Protein AF-E3MVI8-F1 (afdb_monomer_lite)

Secondary structure (DSSP, 8-state):
--------PPPHHHHHTTEETTEE--TTTTTTTTT----HHHHHHHHHIIIIIHHHHHHHHHHHHHHHHHHHTSGGG--TT--

Foldseek 3Di:
DDDCPPPPDFDPVCVVVQHGPNHGDDCVVSDPVPPDVDDPVNVVVVCCCVVPVVVVVVVVVVVVVVVVVVVCPDPVNPDPVSD

Structure (mmCIF, N/CA/C/O backbone):
data_AF-E3MVI8-F1
#
_entry.id   AF-E3MVI8-F1
#
loop_
_atom_site.group_PDB
_atom_site.id
_atom_site.type_symbol
_atom_site.label_atom_id
_atom_site.label_alt_id
_atom_site.label_comp_id
_atom_site.label_asym_id
_atom_site.label_entity_id
_atom_site.label_seq_id
_atom_site.pdbx_PDB_ins_code
_atom_site.Cartn_x
_atom_site.Cartn_y
_atom_site.Cartn_z
_atom_site.occupancy
_atom_site.B_iso_or_equiv
_atom_site.auth_seq_id
_atom_site.auth_comp_id
_atom_site.auth_asym_id
_atom_site.auth_atom_id
_atom_site.pdbx_PDB_model_num
ATOM 1 N N . MET A 1 1 ? -25.216 40.560 7.709 1.00 37.59 1 MET A N 1
ATOM 2 C CA . MET A 1 1 ? -24.723 39.179 7.540 1.00 37.59 1 MET A CA 1
ATOM 3 C C . MET A 1 1 ? -24.009 38.831 8.824 1.00 37.59 1 MET A C 1
ATOM 5 O O . MET A 1 1 ? -22.905 39.302 9.058 1.00 37.59 1 MET A O 1
ATOM 9 N N . GLU A 1 2 ? -24.758 38.200 9.719 1.00 39.94 2 GLU A N 1
ATOM 10 C CA . GLU A 1 2 ? -24.397 37.969 11.115 1.00 39.94 2 GLU A CA 1
ATOM 11 C C . GLU A 1 2 ? -23.330 36.878 11.236 1.00 39.94 2 GLU A C 1
ATOM 13 O O . GLU A 1 2 ? -23.197 36.014 10.370 1.00 39.94 2 GLU A O 1
ATOM 18 N N . GLY A 1 3 ? -22.522 37.008 12.287 1.00 34.34 3 GLY A N 1
ATOM 19 C CA . GLY A 1 3 ? -21.263 36.313 12.500 1.00 34.34 3 GLY A CA 1
ATOM 20 C C . GLY A 1 3 ? -21.352 34.792 12.426 1.00 34.34 3 GLY A C 1
ATOM 21 O O . GLY A 1 3 ? -22.190 34.159 13.065 1.00 34.34 3 GLY A O 1
ATOM 22 N N . LEU A 1 4 ? -20.399 34.217 11.695 1.00 43.72 4 LEU A N 1
ATOM 23 C CA . LEU A 1 4 ? -20.025 32.808 11.730 1.00 43.72 4 LEU A CA 1
ATOM 24 C C . LEU A 1 4 ? -19.463 32.455 13.120 1.00 43.72 4 LEU A C 1
ATOM 26 O O . LEU A 1 4 ? -18.253 32.374 13.314 1.00 43.72 4 LEU A O 1
ATOM 30 N N . ASN A 1 5 ? -20.348 32.229 14.091 1.00 41.16 5 ASN A N 1
ATOM 31 C CA . ASN A 1 5 ? -20.042 31.426 15.276 1.00 41.16 5 ASN A CA 1
ATOM 32 C C . ASN A 1 5 ? -19.992 29.958 14.829 1.00 41.16 5 ASN A C 1
ATOM 34 O O . ASN A 1 5 ? -20.964 29.211 14.934 1.00 41.16 5 ASN A O 1
ATOM 38 N N . MET A 1 6 ? -18.868 29.566 14.229 1.00 46.97 6 MET A N 1
ATOM 39 C CA . MET A 1 6 ? -18.664 28.229 13.674 1.00 46.97 6 MET A CA 1
ATOM 40 C C . MET A 1 6 ? -18.254 27.235 14.767 1.00 46.97 6 MET A C 1
ATOM 42 O O . MET A 1 6 ? -17.157 26.688 14.766 1.00 46.97 6 MET A O 1
ATOM 46 N N . SER A 1 7 ? -19.163 27.025 15.712 1.00 52.16 7 SER A N 1
ATOM 47 C CA . SER A 1 7 ? -19.132 25.936 16.694 1.00 52.16 7 SER A CA 1
ATOM 48 C C . SER A 1 7 ? -20.554 25.588 17.145 1.00 52.16 7 SER A C 1
ATOM 50 O O . SER A 1 7 ? -20.825 25.358 18.320 1.00 52.16 7 SER A O 1
ATOM 52 N N . LEU A 1 8 ? -21.497 25.558 16.196 1.00 58.00 8 LEU A N 1
ATOM 53 C CA . LEU A 1 8 ? -22.823 24.998 16.435 1.00 58.00 8 LEU A CA 1
ATOM 54 C C . LEU A 1 8 ? -22.710 23.468 16.343 1.00 58.00 8 LEU A C 1
ATOM 56 O O . LEU A 1 8 ? -22.851 22.879 15.271 1.00 58.00 8 LEU A O 1
ATOM 60 N N . GLU A 1 9 ? -22.371 22.829 17.464 1.00 63.62 9 GLU A N 1
ATOM 61 C CA . GLU A 1 9 ? -22.349 21.369 17.560 1.00 63.62 9 GLU A CA 1
ATOM 62 C C . GLU A 1 9 ? -23.717 20.788 17.169 1.00 63.62 9 GLU A C 1
ATOM 64 O O . GLU A 1 9 ? -24.776 21.315 17.519 1.00 63.62 9 GLU A O 1
ATOM 69 N N . CYS A 1 10 ? -23.706 19.698 16.403 1.00 66.75 10 CYS A N 1
ATOM 70 C CA . CYS A 1 10 ? -24.931 18.993 16.040 1.00 66.75 10 CYS A CA 1
ATOM 71 C C . CYS A 1 10 ? -25.509 18.283 17.257 1.00 66.75 10 CYS A C 1
ATOM 73 O O . CYS A 1 10 ? -24.781 17.661 18.030 1.00 66.75 10 CYS A O 1
ATOM 75 N N . THR A 1 11 ? -26.834 18.291 17.388 1.00 70.94 11 THR A N 1
ATOM 76 C CA . THR A 1 11 ? -27.502 17.459 18.390 1.00 70.94 11 THR A CA 1
ATOM 77 C C . THR A 1 11 ? -27.259 15.973 18.105 1.00 70.94 11 THR A C 1
ATOM 79 O O . THR A 1 11 ? -27.185 15.544 16.949 1.00 70.94 11 THR A O 1
ATOM 82 N N . ARG A 1 12 ? -27.152 15.169 19.172 1.00 68.19 12 ARG A N 1
ATOM 83 C CA . ARG A 1 12 ? -26.879 13.718 19.108 1.00 68.19 12 ARG A CA 1
ATOM 84 C C . ARG A 1 12 ? -27.852 12.957 18.190 1.00 68.19 12 ARG A C 1
ATOM 86 O O . ARG A 1 12 ? -27.445 12.020 17.513 1.00 68.19 12 ARG A O 1
ATOM 93 N N . GLU A 1 13 ? -29.107 13.397 18.139 1.00 68.75 13 GLU A N 1
ATOM 94 C CA . GLU A 1 13 ? -30.176 12.827 17.304 1.00 68.75 13 GLU A CA 1
ATOM 95 C C . GLU A 1 13 ? -29.981 13.111 15.805 1.00 68.75 13 GLU A C 1
ATOM 97 O O . GLU A 1 13 ? -30.135 12.229 14.966 1.00 68.75 13 GLU A O 1
ATOM 102 N N . SER A 1 14 ? -29.541 14.322 15.460 1.00 68.75 14 SER A N 1
ATOM 103 C CA . SER A 1 14 ? -29.210 14.687 14.076 1.00 68.75 14 SER A CA 1
ATOM 104 C C . SER A 1 14 ? -28.016 13.867 13.566 1.00 68.75 14 SER A C 1
ATOM 106 O O . SER A 1 14 ? -28.012 13.356 12.446 1.00 68.75 14 SER A O 1
ATOM 108 N N . ARG A 1 15 ? -27.008 13.675 14.430 1.00 67.19 15 ARG A N 1
ATOM 109 C CA . ARG A 1 15 ? -25.804 12.888 14.123 1.00 67.19 15 ARG A CA 1
ATOM 110 C C . ARG A 1 15 ? -26.122 11.412 13.867 1.00 67.19 15 ARG A C 1
ATOM 112 O O . ARG A 1 15 ? -25.566 10.846 12.928 1.00 67.19 15 ARG A O 1
ATOM 119 N N . SER A 1 16 ? -27.010 10.794 14.651 1.00 64.69 16 SER A N 1
ATOM 120 C CA . SER A 1 16 ? -27.390 9.386 14.447 1.00 64.69 16 SER A CA 1
ATOM 121 C C . SER A 1 16 ? -28.196 9.171 13.164 1.00 64.69 16 SER A C 1
ATOM 123 O O . SER A 1 16 ? -28.053 8.131 12.527 1.00 64.69 16 SER A O 1
ATOM 125 N N . ASN A 1 17 ? -28.979 10.169 12.746 1.00 70.06 17 ASN A N 1
ATOM 126 C CA . ASN A 1 17 ? -29.756 10.125 11.509 1.00 70.06 17 ASN A CA 1
ATOM 127 C C . ASN A 1 17 ? -28.917 10.435 10.246 1.00 70.06 17 ASN A C 1
ATOM 129 O O . ASN A 1 17 ? -29.440 10.449 9.136 1.00 70.06 17 ASN A O 1
ATOM 133 N N . GLY A 1 18 ? -27.611 10.703 10.399 1.00 67.50 18 GLY A N 1
ATOM 134 C CA . GLY A 1 18 ? -26.687 10.959 9.287 1.00 67.50 18 GLY A CA 1
ATOM 135 C C . GLY A 1 18 ? -26.840 12.333 8.624 1.00 67.50 18 GLY A C 1
ATOM 136 O O . GLY A 1 18 ? -26.207 12.593 7.597 1.00 67.50 18 GLY A O 1
ATOM 137 N N . THR A 1 1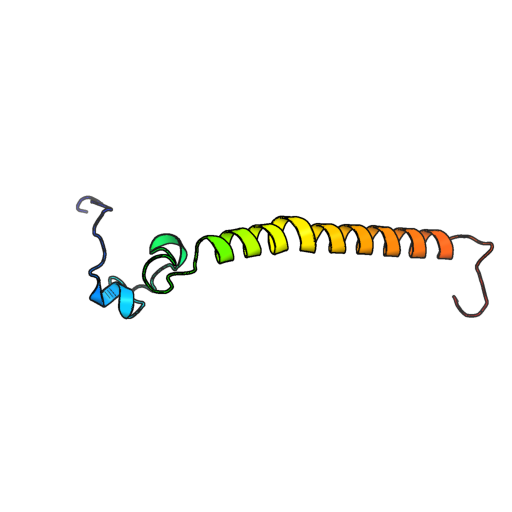9 ? -27.635 13.233 9.207 1.00 69.75 19 THR A N 1
ATOM 138 C CA . THR A 1 19 ? -27.907 14.570 8.662 1.00 69.75 19 THR A CA 1
ATOM 139 C C . THR A 1 19 ? -27.785 15.636 9.741 1.00 69.75 19 THR A C 1
ATOM 141 O O . THR A 1 19 ? -28.460 15.548 10.761 1.00 69.75 19 THR A O 1
ATOM 144 N N . CYS A 1 20 ? -27.002 16.688 9.511 1.00 70.50 20 CYS A N 1
ATOM 145 C CA . CYS A 1 20 ? -26.955 17.839 10.405 1.00 70.50 20 CYS A CA 1
ATOM 146 C C . CYS A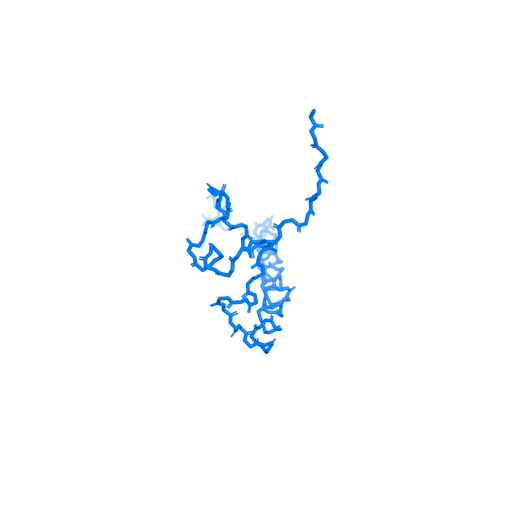 1 20 ? -27.298 19.124 9.656 1.00 70.50 20 CYS A C 1
ATOM 148 O O . CYS A 1 20 ? -26.734 19.393 8.600 1.00 70.50 20 CYS A O 1
ATOM 150 N N . TYR A 1 21 ? -28.265 19.888 10.174 1.00 72.44 21 TYR A N 1
ATOM 151 C CA . TYR A 1 21 ? -28.810 21.081 9.509 1.00 72.44 21 TYR A CA 1
ATOM 152 C C . TYR A 1 21 ? -29.201 20.834 8.035 1.00 72.44 21 TYR A C 1
ATOM 154 O O . TYR A 1 21 ? -29.014 21.693 7.179 1.00 72.44 21 TYR A O 1
ATOM 162 N N . GLY A 1 22 ? -29.719 19.637 7.723 1.00 69.06 22 GLY A N 1
ATOM 163 C CA . GLY A 1 22 ? -30.121 19.248 6.363 1.00 69.06 22 GLY A CA 1
ATOM 164 C C . GLY A 1 22 ? -28.970 18.878 5.417 1.00 69.06 22 GLY A C 1
ATOM 165 O O . GLY A 1 22 ? -29.217 18.598 4.248 1.00 69.06 22 GLY A O 1
ATOM 166 N N . LEU A 1 23 ? -27.728 18.846 5.906 1.00 67.12 23 LEU A N 1
ATOM 167 C CA . LEU A 1 23 ? -26.538 18.447 5.155 1.00 67.12 23 LEU A CA 1
ATOM 168 C C . LEU A 1 23 ? -26.083 17.047 5.585 1.00 67.12 23 LEU A C 1
ATOM 170 O O . LEU A 1 23 ? -26.213 16.675 6.754 1.00 67.12 23 LEU A O 1
ATOM 174 N N . ALA A 1 24 ? -25.533 16.272 4.646 1.00 65.06 24 ALA A N 1
ATOM 175 C CA . ALA A 1 24 ? -24.955 14.966 4.948 1.00 65.06 24 ALA A CA 1
ATOM 176 C C . ALA A 1 24 ? -23.791 15.124 5.935 1.00 65.06 24 ALA A C 1
ATOM 178 O O . ALA A 1 24 ? -22.885 15.936 5.733 1.00 65.06 24 ALA A O 1
ATOM 179 N N . VAL A 1 25 ? -23.824 14.346 7.013 1.00 68.19 25 VAL A N 1
ATOM 180 C CA . VAL A 1 25 ? -22.789 14.368 8.045 1.00 68.19 25 VAL A CA 1
ATOM 181 C C . VAL A 1 25 ? -21.474 13.872 7.441 1.00 68.19 25 VAL A C 1
ATOM 183 O O . VAL A 1 25 ? -21.373 12.733 6.986 1.00 68.19 25 VAL A O 1
ATOM 186 N N . CYS A 1 26 ? -20.445 14.725 7.437 1.00 62.25 26 CYS A N 1
ATOM 187 C CA . CYS A 1 26 ? -19.104 14.313 7.037 1.00 62.25 26 CYS A CA 1
ATOM 188 C C . CYS A 1 26 ? -18.561 13.325 8.076 1.00 62.25 26 CYS A C 1
ATOM 190 O O . CYS A 1 26 ? -18.261 13.718 9.204 1.00 62.25 26 CYS A O 1
ATOM 192 N N . GLY A 1 27 ? -18.413 12.053 7.691 1.00 57.53 27 GLY A N 1
ATOM 193 C CA . GLY A 1 27 ? -17.899 10.994 8.571 1.00 57.53 27 GLY A CA 1
ATOM 194 C C . GLY A 1 27 ? -16.484 11.256 9.101 1.00 57.53 27 GLY A C 1
ATOM 195 O O . GLY A 1 27 ? -16.103 10.696 10.119 1.00 57.53 27 GLY A O 1
ATOM 196 N N . PHE A 1 28 ? -15.730 12.149 8.450 1.00 55.72 28 PHE A N 1
ATOM 197 C CA . PHE A 1 28 ? -14.416 12.600 8.912 1.00 55.72 28 PHE A CA 1
ATOM 198 C C . PHE A 1 28 ? -14.505 13.715 9.970 1.00 55.72 28 PHE A C 1
ATOM 200 O O . PHE A 1 28 ? -13.681 13.770 10.873 1.00 55.72 28 PHE A O 1
ATOM 207 N N . CYS A 1 29 ? -15.506 14.600 9.881 1.00 56.69 29 CYS A N 1
ATOM 208 C CA . CYS A 1 29 ? -15.692 15.723 10.813 1.00 56.69 29 CYS A CA 1
ATOM 209 C C . CYS A 1 29 ? -16.493 15.336 12.061 1.00 56.69 29 CYS A C 1
ATOM 211 O O . CYS A 1 29 ? -16.271 15.888 13.131 1.00 56.69 29 CYS A O 1
ATOM 213 N N . TYR A 1 30 ? -17.425 14.394 11.922 1.00 56.59 30 TYR A N 1
ATOM 214 C CA . TYR A 1 30 ? -18.243 13.864 13.015 1.00 56.59 30 TYR A CA 1
ATOM 215 C C . TYR A 1 30 ? -17.782 12.493 13.443 1.00 56.59 30 TYR A C 1
ATOM 217 O O . TYR A 1 30 ? -18.622 11.686 13.826 1.00 56.59 30 TYR A O 1
ATOM 225 N N . ASP A 1 31 ? -16.476 12.273 13.357 1.00 50.69 31 ASP A N 1
ATOM 226 C CA . ASP A 1 31 ? -15.729 11.197 13.974 1.00 50.69 31 ASP A CA 1
ATOM 227 C C . ASP A 1 31 ? -16.441 9.834 13.954 1.00 50.69 31 ASP A C 1
ATOM 229 O O . ASP A 1 31 ? -17.410 9.571 14.681 1.00 50.69 31 ASP A O 1
ATOM 233 N N . PHE A 1 32 ? -15.879 8.923 13.166 1.00 48.41 32 PHE A N 1
ATOM 234 C CA . PHE A 1 32 ? -16.109 7.485 13.271 1.00 48.41 32 PHE A CA 1
ATOM 235 C C . PHE A 1 32 ? -16.131 6.959 14.731 1.00 48.41 32 PHE A C 1
ATOM 237 O O . PHE A 1 32 ? -16.664 5.875 14.946 1.00 48.41 32 PHE A O 1
ATOM 244 N N . ALA A 1 33 ? -15.650 7.714 15.729 1.00 46.09 33 ALA A N 1
ATOM 245 C CA . ALA A 1 33 ? -15.719 7.434 17.161 1.00 46.09 33 ALA A CA 1
ATOM 246 C C . ALA A 1 33 ? -17.113 7.187 17.770 1.00 46.09 33 ALA A C 1
ATOM 248 O O . ALA A 1 33 ? -17.182 6.429 18.736 1.00 46.09 33 ALA A O 1
ATOM 249 N N . GLU A 1 34 ? -18.215 7.786 17.292 1.00 46.94 34 GLU A N 1
ATOM 250 C CA . GLU A 1 34 ? -19.477 7.720 18.070 1.00 46.94 34 GLU A CA 1
ATOM 251 C C . GLU A 1 34 ? -20.493 6.673 17.585 1.00 46.94 34 GLU A C 1
ATOM 253 O O . GLU A 1 34 ? -21.275 6.161 18.382 1.00 46.94 34 GLU A O 1
ATOM 258 N N . THR A 1 35 ? -20.480 6.293 16.303 1.00 46.88 35 THR A N 1
ATOM 259 C CA . THR A 1 35 ? -21.401 5.260 15.775 1.00 46.88 35 THR A CA 1
ATOM 260 C C . THR A 1 35 ? -20.728 3.913 15.537 1.00 46.88 35 THR A C 1
ATOM 262 O O . THR A 1 35 ? -21.409 2.898 15.387 1.00 46.88 35 THR A O 1
ATOM 265 N N . ARG A 1 36 ? -19.392 3.867 15.555 1.00 49.25 36 ARG A N 1
ATOM 266 C CA . ARG A 1 36 ? -18.621 2.632 15.455 1.00 49.25 36 ARG A CA 1
ATOM 267 C C . ARG A 1 36 ? -17.464 2.726 16.441 1.00 49.25 36 ARG A C 1
ATOM 269 O O . ARG A 1 36 ? -16.402 3.221 16.098 1.00 49.25 36 ARG A O 1
ATOM 276 N N . GLN A 1 37 ? -17.656 2.236 17.667 1.00 50.38 37 GLN A N 1
ATOM 277 C CA . GLN A 1 37 ? -16.536 1.974 18.575 1.00 50.38 37 GLN A CA 1
ATOM 278 C C . GLN A 1 37 ? -15.658 0.877 17.960 1.00 50.38 37 GLN A C 1
ATOM 280 O O . GLN A 1 37 ? -15.786 -0.307 18.268 1.00 50.38 37 GLN A O 1
ATOM 285 N N . VAL A 1 38 ? -14.811 1.253 17.007 1.00 56.53 38 VAL A N 1
ATOM 286 C CA . VAL A 1 38 ? -13.783 0.372 16.479 1.00 56.53 38 VAL A CA 1
ATOM 287 C C . VAL A 1 38 ? -12.718 0.303 17.566 1.00 56.53 38 VAL A C 1
ATOM 289 O O . VAL A 1 38 ? -12.234 1.332 18.031 1.00 56.53 38 VAL A O 1
ATOM 292 N N . SER A 1 39 ? -12.412 -0.904 18.043 1.00 67.12 39 SER A N 1
ATOM 293 C CA . SER A 1 39 ? -11.363 -1.086 19.049 1.00 67.12 39 SER A CA 1
ATOM 294 C C . SER A 1 39 ? -10.061 -0.453 18.547 1.00 67.12 39 SER A C 1
ATOM 296 O O . SER A 1 39 ? -9.719 -0.632 17.377 1.00 67.12 39 SER A O 1
ATOM 298 N N . LYS A 1 40 ? -9.320 0.249 19.415 1.00 73.12 40 LYS A N 1
ATOM 299 C CA . LYS A 1 40 ? -8.019 0.859 19.067 1.00 73.12 40 LYS A CA 1
ATOM 300 C C . LYS A 1 40 ? -7.050 -0.151 18.440 1.00 73.12 40 LYS A C 1
ATOM 302 O O . LYS A 1 40 ? -6.296 0.189 17.535 1.00 73.12 40 LYS A O 1
ATOM 307 N N . GLU A 1 41 ? -7.153 -1.412 18.851 1.00 77.81 41 GLU A N 1
ATOM 308 C CA . GLU A 1 41 ? -6.406 -2.536 18.278 1.00 77.81 41 GLU A CA 1
ATOM 309 C C . GLU A 1 41 ? -6.700 -2.744 16.785 1.00 77.81 41 GLU A C 1
ATOM 311 O O . GLU A 1 41 ? -5.806 -3.033 15.992 1.00 77.81 41 GLU A O 1
ATOM 316 N N . TYR A 1 42 ? -7.959 -2.569 16.378 1.00 77.62 42 TYR A N 1
ATOM 317 C CA . TYR A 1 42 ? -8.381 -2.727 14.990 1.00 77.62 42 TYR A CA 1
ATOM 318 C C . TYR A 1 42 ? -7.890 -1.567 14.124 1.00 77.62 42 TYR A C 1
ATOM 320 O O . TYR A 1 42 ? -7.449 -1.784 12.999 1.00 77.62 42 TYR A O 1
ATOM 328 N N . GLU A 1 43 ? -7.935 -0.340 14.644 1.00 82.56 43 GLU A N 1
ATOM 329 C CA . GLU A 1 43 ? -7.393 0.833 13.954 1.00 82.56 43 GLU A CA 1
ATOM 330 C C . GLU A 1 43 ? -5.886 0.681 13.716 1.00 82.56 43 GLU A C 1
ATOM 332 O O . GLU A 1 43 ? -5.411 0.838 12.589 1.00 82.56 43 GLU A O 1
ATOM 337 N N . GLN A 1 44 ? -5.148 0.273 14.751 1.00 84.88 44 GLN A N 1
ATOM 338 C CA . GLN A 1 44 ? -3.713 0.030 14.661 1.00 84.88 44 GLN A CA 1
ATOM 339 C C . GLN A 1 44 ? -3.385 -1.095 13.673 1.00 84.88 44 GLN A C 1
ATOM 341 O O . GLN A 1 44 ? -2.483 -0.947 12.846 1.00 84.88 44 GLN A O 1
ATOM 346 N N . PHE A 1 45 ? -4.135 -2.199 13.702 1.00 87.06 45 PHE A N 1
ATOM 347 C CA . PHE A 1 45 ? -3.954 -3.288 12.745 1.00 87.06 45 PHE A CA 1
ATOM 348 C C . PHE A 1 45 ? -4.176 -2.814 11.304 1.00 87.06 45 PHE A C 1
ATOM 350 O O . PHE A 1 45 ? -3.364 -3.091 10.421 1.00 87.06 45 PHE A O 1
ATOM 357 N N . ASN A 1 46 ? -5.242 -2.051 11.065 1.00 88.19 46 ASN A N 1
ATOM 358 C CA . ASN A 1 46 ? -5.581 -1.584 9.727 1.00 88.19 46 ASN A CA 1
ATOM 359 C C . ASN A 1 46 ? -4.539 -0.5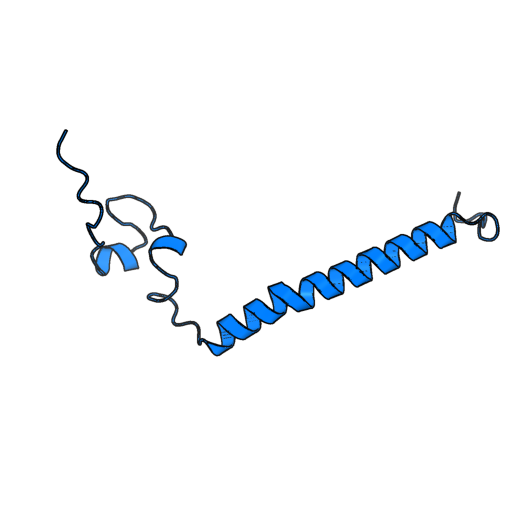91 9.189 1.00 88.19 46 ASN A C 1
ATOM 361 O O . ASN A 1 46 ? -4.172 -0.658 8.017 1.00 88.19 46 ASN A O 1
ATOM 365 N N . LEU A 1 47 ? -3.998 0.276 10.052 1.00 89.00 47 LEU A N 1
ATOM 366 C CA . LEU A 1 47 ? -2.892 1.171 9.709 1.00 89.00 47 LEU A CA 1
ATOM 367 C C . LEU A 1 47 ? -1.627 0.402 9.314 1.00 89.00 47 LEU A C 1
ATOM 369 O O . LEU A 1 47 ? -0.982 0.766 8.335 1.00 89.00 47 LEU A O 1
ATOM 373 N N . VAL A 1 48 ? -1.287 -0.680 10.017 1.00 92.06 48 VAL A N 1
ATOM 374 C CA . VAL A 1 48 ? -0.129 -1.520 9.663 1.00 92.06 48 VAL A CA 1
ATOM 375 C C . VAL A 1 48 ? -0.357 -2.240 8.332 1.00 92.06 48 VAL A C 1
ATOM 377 O O . VAL A 1 48 ? 0.531 -2.274 7.479 1.00 92.06 48 VAL A O 1
ATOM 380 N N . VAL A 1 49 ? -1.551 -2.790 8.112 1.00 92.38 49 VAL A N 1
ATOM 381 C CA . VAL A 1 49 ? -1.869 -3.496 6.864 1.00 92.38 49 VAL A CA 1
ATOM 382 C C . VAL A 1 49 ? -1.836 -2.542 5.671 1.00 92.38 49 VAL A C 1
ATOM 384 O O . VAL A 1 49 ? -1.177 -2.826 4.670 1.00 92.38 49 VAL A O 1
ATOM 387 N N . ILE A 1 50 ? -2.509 -1.398 5.783 1.00 93.38 50 ILE A N 1
ATOM 388 C CA . ILE A 1 50 ? -2.634 -0.437 4.685 1.00 93.38 50 ILE A CA 1
ATOM 389 C C . ILE A 1 50 ? -1.337 0.346 4.479 1.00 93.38 50 ILE A C 1
ATOM 391 O O . ILE A 1 50 ? -0.943 0.590 3.343 1.00 93.38 50 ILE A O 1
ATOM 395 N N . GLY A 1 51 ? -0.661 0.727 5.561 1.00 90.12 51 GLY A N 1
ATOM 396 C CA . GLY A 1 51 ? 0.538 1.557 5.513 1.00 90.12 51 GLY A CA 1
ATOM 397 C C . GLY A 1 51 ? 1.826 0.792 5.222 1.00 90.12 51 GLY A C 1
ATOM 398 O O . GLY A 1 51 ? 2.763 1.389 4.699 1.00 90.12 51 GLY A O 1
ATOM 399 N N . LEU A 1 52 ? 1.899 -0.506 5.541 1.00 91.88 52 LEU A N 1
ATOM 400 C CA . LEU A 1 52 ? 3.147 -1.269 5.445 1.00 91.88 52 LEU A CA 1
ATOM 401 C C . LEU A 1 52 ? 3.019 -2.528 4.586 1.00 91.88 52 LEU A C 1
ATOM 403 O O . LEU A 1 52 ? 3.789 -2.691 3.640 1.00 91.88 52 LEU A O 1
ATOM 407 N N . MET A 1 53 ? 2.035 -3.391 4.852 1.00 94.19 53 MET A N 1
ATOM 408 C CA . MET A 1 53 ? 1.912 -4.662 4.121 1.00 94.19 53 MET A CA 1
ATOM 409 C C . MET A 1 53 ? 1.535 -4.460 2.650 1.00 94.19 53 MET A C 1
ATOM 411 O O . MET A 1 53 ? 2.201 -5.003 1.767 1.00 94.19 53 MET A O 1
ATOM 415 N N . LEU A 1 54 ? 0.496 -3.666 2.367 1.00 94.81 54 LEU A N 1
ATOM 416 C CA . LEU A 1 54 ? 0.041 -3.428 0.992 1.00 94.81 54 LEU A CA 1
ATOM 417 C C . LEU A 1 54 ? 1.119 -2.751 0.120 1.00 94.81 54 LEU A C 1
ATOM 419 O O . LEU A 1 54 ? 1.382 -3.257 -0.975 1.00 94.81 54 LEU A O 1
ATOM 423 N N . PRO A 1 55 ? 1.806 -1.682 0.575 1.00 93.81 55 PRO A N 1
ATOM 424 C CA . PRO A 1 55 ? 2.893 -1.077 -0.189 1.00 93.81 55 PRO A CA 1
ATOM 425 C C . PRO A 1 55 ? 4.063 -2.031 -0.406 1.00 93.81 55 PRO A C 1
ATOM 427 O O . PRO A 1 55 ? 4.628 -2.057 -1.494 1.00 93.81 55 PRO A O 1
ATOM 430 N N . PHE A 1 56 ? 4.408 -2.853 0.590 1.00 96.56 56 PHE A N 1
ATOM 431 C CA . PHE A 1 56 ? 5.496 -3.820 0.462 1.00 96.56 56 PHE A CA 1
ATOM 432 C C . PHE A 1 56 ? 5.213 -4.867 -0.623 1.00 96.56 56 PHE A C 1
ATOM 434 O O . PHE A 1 56 ? 6.058 -5.108 -1.486 1.00 96.56 56 PHE A O 1
ATOM 441 N N . ILE A 1 57 ? 4.001 -5.431 -0.636 1.00 96.12 57 ILE A N 1
ATOM 442 C CA . ILE A 1 57 ? 3.560 -6.360 -1.687 1.00 96.12 57 ILE A CA 1
ATOM 443 C C . ILE A 1 57 ? 3.582 -5.663 -3.055 1.00 96.12 57 ILE A C 1
ATOM 445 O O . ILE A 1 57 ? 4.070 -6.235 -4.031 1.00 96.12 57 ILE A O 1
ATOM 449 N N . GLY A 1 58 ? 3.119 -4.411 -3.122 1.00 95.50 58 GLY A N 1
ATOM 450 C CA . GLY A 1 58 ? 3.177 -3.595 -4.335 1.00 95.50 58 GLY A CA 1
ATOM 451 C C . GLY A 1 58 ? 4.604 -3.396 -4.857 1.00 95.50 58 GLY A C 1
ATOM 452 O O . GLY A 1 58 ? 4.858 -3.599 -6.044 1.00 95.50 58 GLY A O 1
ATOM 453 N N . CYS A 1 59 ? 5.556 -3.074 -3.978 1.00 96.62 59 CYS A N 1
ATOM 454 C CA . CYS A 1 59 ? 6.970 -2.923 -4.325 1.00 96.62 59 CYS A CA 1
ATOM 455 C C . CYS A 1 59 ? 7.568 -4.221 -4.872 1.00 96.62 59 CYS A C 1
ATOM 457 O O . CYS A 1 59 ? 8.230 -4.199 -5.909 1.00 96.62 59 CYS A O 1
ATOM 459 N N . LEU A 1 60 ? 7.311 -5.358 -4.219 1.00 96.50 60 LEU A N 1
ATOM 460 C CA . LEU A 1 60 ? 7.772 -6.660 -4.705 1.00 96.50 60 LEU A CA 1
ATOM 461 C C . LEU A 1 60 ? 7.173 -6.999 -6.075 1.00 96.50 60 LEU A C 1
ATOM 463 O O . LEU A 1 60 ? 7.891 -7.477 -6.952 1.00 96.50 60 LEU A O 1
ATOM 467 N N . GLY A 1 61 ? 5.889 -6.697 -6.287 1.00 95.94 61 GLY A N 1
ATOM 468 C CA . GLY A 1 61 ? 5.230 -6.859 -7.583 1.00 95.94 61 GLY A CA 1
ATOM 469 C C . GLY A 1 61 ? 5.866 -6.000 -8.679 1.00 95.94 61 GLY A C 1
ATOM 470 O O . GLY A 1 61 ? 6.154 -6.500 -9.766 1.00 95.94 61 GLY A O 1
ATOM 471 N N . LEU A 1 62 ? 6.151 -4.725 -8.395 1.00 96.44 62 LEU A N 1
ATOM 472 C CA . LEU A 1 62 ? 6.836 -3.828 -9.331 1.00 96.44 62 LEU A CA 1
ATOM 473 C C . LEU A 1 62 ? 8.246 -4.319 -9.669 1.00 96.44 62 LEU A C 1
ATOM 475 O O . LEU A 1 62 ? 8.610 -4.346 -10.843 1.00 96.44 62 LEU A O 1
ATOM 479 N N . ILE A 1 63 ? 9.018 -4.749 -8.668 1.00 96.81 63 ILE A N 1
ATOM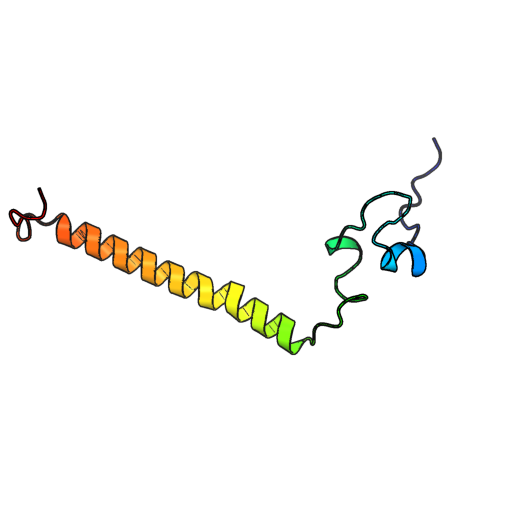 480 C CA . ILE A 1 63 ? 10.364 -5.300 -8.872 1.00 96.81 63 ILE A CA 1
ATOM 481 C C . ILE A 1 63 ? 10.291 -6.572 -9.724 1.00 96.81 63 ILE A C 1
ATOM 483 O O . ILE A 1 63 ? 11.030 -6.694 -10.698 1.00 96.81 63 ILE A O 1
ATOM 487 N N . GLY A 1 64 ? 9.379 -7.496 -9.412 1.00 94.19 64 GLY A N 1
ATOM 488 C CA . GLY A 1 64 ? 9.190 -8.730 -10.177 1.00 94.19 64 GLY A CA 1
ATOM 489 C C . GLY A 1 64 ? 8.816 -8.470 -11.637 1.00 94.19 64 GLY A C 1
ATOM 490 O O . GLY A 1 64 ? 9.406 -9.061 -12.544 1.00 94.19 64 GLY A O 1
ATOM 491 N N . ASN A 1 65 ? 7.902 -7.531 -11.883 1.00 93.25 65 ASN A N 1
ATOM 492 C CA . ASN A 1 65 ? 7.524 -7.123 -13.236 1.00 93.25 65 ASN A CA 1
ATOM 493 C C . ASN A 1 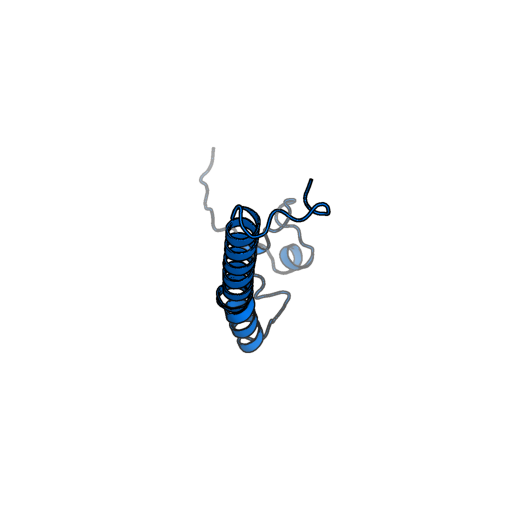65 ? 8.683 -6.445 -13.976 1.00 93.25 65 ASN A C 1
ATOM 495 O O . ASN A 1 65 ? 8.923 -6.753 -15.142 1.00 93.25 65 ASN A O 1
ATOM 499 N N . ALA A 1 66 ? 9.443 -5.577 -13.306 1.00 93.44 66 ALA A N 1
ATOM 500 C CA . ALA A 1 66 ? 10.609 -4.924 -13.893 1.00 93.44 66 ALA A CA 1
ATOM 501 C C . ALA A 1 66 ? 11.702 -5.936 -14.269 1.00 93.44 66 ALA A C 1
ATOM 503 O O . ALA A 1 66 ? 12.252 -5.870 -15.367 1.00 93.44 66 ALA A O 1
ATOM 504 N N . LEU A 1 67 ? 11.984 -6.906 -13.395 1.00 91.56 67 LEU A N 1
ATOM 505 C CA . LEU A 1 67 ? 12.939 -7.982 -13.668 1.00 91.56 67 LEU A CA 1
ATOM 506 C C . LEU A 1 67 ? 12.459 -8.891 -14.803 1.00 91.56 67 LEU A C 1
ATOM 508 O O . LEU A 1 67 ? 13.257 -9.279 -15.655 1.00 91.56 67 LEU A O 1
ATOM 512 N N . SER A 1 68 ? 11.161 -9.189 -14.859 1.00 88.88 68 SER A N 1
ATOM 513 C CA . SER A 1 68 ? 10.565 -9.959 -15.956 1.00 88.88 68 SER A CA 1
ATOM 514 C C . SER A 1 68 ? 10.712 -9.210 -17.283 1.00 88.88 68 SER A C 1
ATOM 516 O O . SER A 1 68 ? 11.252 -9.743 -18.245 1.00 88.88 68 SER A O 1
ATOM 518 N N . ALA A 1 69 ? 10.343 -7.929 -17.329 1.00 87.81 69 ALA A N 1
ATOM 519 C CA . ALA A 1 69 ? 10.519 -7.102 -18.520 1.00 87.81 69 ALA A CA 1
ATOM 520 C C . ALA A 1 69 ? 11.999 -6.988 -18.936 1.00 87.81 69 ALA A C 1
ATOM 522 O O . ALA A 1 69 ? 12.328 -7.081 -20.118 1.00 87.81 69 ALA A O 1
ATOM 523 N N . PHE A 1 70 ? 12.911 -6.845 -17.971 1.00 87.00 70 PHE A N 1
ATOM 524 C CA . PHE A 1 70 ? 14.349 -6.788 -18.229 1.00 87.00 70 PHE A CA 1
ATOM 525 C C . PHE A 1 70 ? 14.898 -8.098 -18.802 1.00 87.00 70 PHE A C 1
ATOM 527 O O . PHE A 1 70 ? 15.700 -8.082 -19.735 1.00 87.00 70 PHE A O 1
ATOM 534 N N . THR A 1 71 ? 14.472 -9.234 -18.252 1.00 84.69 71 THR A N 1
ATOM 535 C CA . THR A 1 71 ? 14.898 -10.559 -18.717 1.00 84.69 71 THR A CA 1
ATOM 536 C C . THR A 1 71 ? 14.360 -10.863 -20.112 1.00 84.69 71 THR A C 1
ATOM 538 O O . THR A 1 71 ? 15.144 -11.284 -20.959 1.00 84.69 71 THR A O 1
ATOM 541 N N . TYR A 1 72 ? 13.094 -10.555 -20.405 1.00 79.12 72 TYR A N 1
ATOM 542 C CA . TYR A 1 72 ? 12.522 -10.721 -21.749 1.00 79.12 72 TYR A CA 1
ATOM 543 C C . TYR A 1 72 ? 13.096 -9.757 -22.797 1.00 79.12 72 TYR A C 1
ATOM 545 O O . TYR A 1 72 ? 13.106 -10.076 -23.982 1.00 79.12 72 TYR A O 1
ATOM 553 N N . SER A 1 73 ? 13.624 -8.602 -22.386 1.00 76.88 73 SER A N 1
ATOM 554 C CA . SER A 1 73 ? 14.314 -7.664 -23.286 1.00 76.88 73 SER A CA 1
ATOM 555 C C . SER A 1 73 ? 15.687 -8.180 -23.759 1.00 76.88 73 SER A C 1
ATOM 557 O O . SER A 1 73 ? 16.253 -7.693 -24.742 1.00 76.88 73 SER A O 1
ATOM 559 N N . ARG A 1 74 ? 16.260 -9.193 -23.091 1.00 76.19 74 ARG A N 1
ATOM 560 C CA . ARG A 1 74 ? 17.551 -9.773 -23.484 1.00 76.19 74 ARG A CA 1
ATOM 561 C C . ARG A 1 74 ? 17.407 -10.594 -24.765 1.00 76.19 74 ARG A C 1
ATOM 563 O O . ARG A 1 74 ? 16.612 -11.526 -24.840 1.00 76.19 74 ARG A O 1
ATOM 570 N N . ARG A 1 75 ? 18.292 -10.317 -25.729 1.00 62.97 75 ARG A N 1
ATOM 571 C CA . ARG A 1 75 ? 18.387 -11.023 -27.020 1.00 62.97 75 ARG A CA 1
ATOM 572 C C . ARG A 1 75 ? 18.518 -12.548 -26.893 1.00 62.97 75 ARG A C 1
ATOM 574 O O . ARG A 1 75 ? 17.987 -13.263 -27.731 1.00 62.97 75 ARG A O 1
ATOM 581 N N . GLU A 1 76 ? 19.162 -13.019 -25.826 1.00 67.31 76 GLU A N 1
ATOM 582 C CA . GLU A 1 76 ? 19.375 -14.445 -25.522 1.00 67.31 76 GLU A CA 1
ATOM 583 C C . GLU A 1 76 ? 18.083 -15.211 -25.179 1.00 67.31 76 GLU A C 1
ATOM 585 O O . GLU A 1 76 ? 18.062 -16.435 -25.237 1.00 67.31 76 GLU A O 1
ATOM 590 N N . MET A 1 77 ? 17.004 -14.507 -24.810 1.00 60.03 77 MET A N 1
ATOM 591 C CA . MET A 1 77 ? 15.701 -15.102 -24.479 1.00 60.03 77 MET A CA 1
ATOM 592 C C . MET A 1 77 ? 14.619 -14.807 -25.525 1.00 60.03 77 MET A C 1
ATOM 594 O O . MET A 1 77 ? 13.437 -15.056 -25.283 1.00 60.03 77 MET A O 1
ATOM 598 N N . ILE A 1 78 ? 15.007 -14.320 -26.709 1.00 59.41 78 ILE A N 1
ATOM 599 C CA . ILE A 1 78 ? 14.110 -14.209 -27.864 1.00 59.41 78 ILE A CA 1
ATOM 600 C C . ILE A 1 78 ? 13.825 -15.627 -28.371 1.00 59.41 78 ILE A C 1
ATOM 602 O O . ILE A 1 78 ? 14.526 -16.178 -29.215 1.00 59.41 78 ILE A O 1
ATOM 606 N N . SER A 1 79 ? 12.802 -16.247 -27.792 1.00 59.28 79 SER A N 1
ATOM 607 C CA . SER A 1 79 ? 12.215 -17.496 -28.266 1.00 59.28 79 SER A CA 1
ATOM 608 C C . SER A 1 79 ? 11.041 -17.182 -29.195 1.00 59.28 79 SER A C 1
ATOM 610 O O . SER A 1 79 ? 10.369 -16.169 -29.019 1.00 59.28 79 SER A O 1
ATOM 612 N N . SER A 1 80 ? 10.758 -18.058 -30.162 1.00 57.16 80 SER A N 1
ATOM 613 C CA . SER A 1 80 ? 9.687 -17.895 -31.170 1.00 57.16 80 SER A CA 1
ATOM 614 C C . SER A 1 80 ? 8.262 -17.746 -30.602 1.00 57.16 80 SER A C 1
ATOM 616 O O . SER A 1 80 ? 7.340 -17.436 -31.349 1.00 57.16 80 SER A O 1
ATOM 618 N N . LEU A 1 81 ? 8.086 -17.936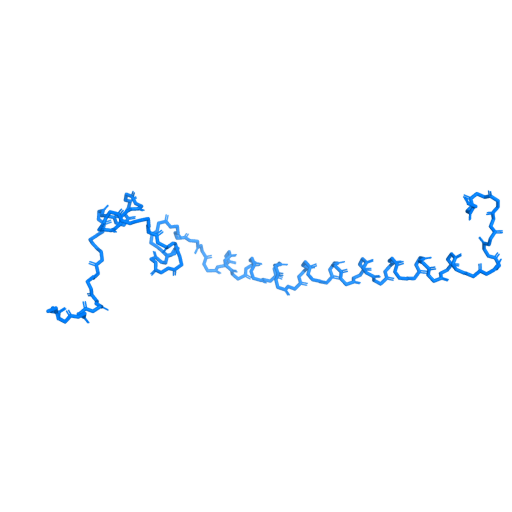 -29.289 1.00 58.16 81 LEU A N 1
ATOM 619 C CA . LEU A 1 81 ? 6.845 -17.701 -28.541 1.00 58.16 81 LEU A CA 1
ATOM 620 C C . LEU A 1 81 ? 6.698 -16.262 -27.997 1.00 58.16 81 LEU A C 1
ATOM 622 O O . LEU A 1 81 ? 5.635 -15.937 -27.483 1.00 58.16 81 LEU A O 1
ATOM 626 N N . ASN A 1 82 ? 7.740 -15.423 -28.078 1.00 53.75 82 ASN A N 1
ATOM 627 C CA . ASN A 1 82 ? 7.745 -14.013 -27.647 1.00 53.75 82 ASN A CA 1
ATOM 628 C C . ASN A 1 82 ? 7.899 -13.047 -28.845 1.00 53.75 82 ASN A C 1
ATOM 630 O O . ASN A 1 82 ? 8.616 -12.049 -28.753 1.00 53.75 82 ASN A O 1
ATOM 634 N N . VAL A 1 83 ? 7.291 -13.401 -29.987 1.00 49.16 83 VAL A N 1
ATOM 635 C CA . VAL A 1 83 ? 7.077 -12.510 -31.147 1.00 49.16 83 VAL A CA 1
ATOM 636 C C . VAL A 1 83 ? 5.784 -11.731 -30.965 1.00 49.16 83 VAL A C 1
ATOM 638 O O . VAL A 1 83 ? 4.773 -12.372 -30.602 1.00 49.16 83 VAL A O 1
#

Organism: Caenorhabditis remanei (NCBI:txid31234)

InterPro domains:
  IPR053326 G-protein coupled receptor 1-like [PTHR47632] (1-83)

Sequence (83 aa):
MEGLNMSLECTRESRSNGTCYGLAVCGFCYDFAETRQVSKEYEQFNLVVIGLMLPFIGCLGLIGNALSAFTYSRREMISSLNV

pLDDT: mean 71.29, std 17.73, range [34.34, 96.81]

Radius of gyration: 25.74 Å; chains: 1; bounding box: 50×57×50 Å